Protein AF-A0AAD7JAV5-F1 (afdb_monomer_lite)

Radius of gyration: 20.31 Å; chains: 1; bounding box: 64×33×49 Å

Secondary structure (DSSP, 8-state):
-------PPPPHHHHHHHHTS-PPPPTTTHHHHHHHHHHHHHHHHHHHTT--SGGG--HHHHHHHHHHHHHHHHT-GGGTS-HHHHHHHHHHTPPPHHHHHHH-S--TTSTTGGGGGS-HHHHHHHHH-TT-

Sequence (132 aa):
MQAQMGVKKIPDARYQALLNSNEPPIESEYPFIQSVLLRQRSYLAQHDDAVREPEGQTQEHQSLVETVARHAAILSPLRRMPSEILCEFFSSTLLPDWQLLDRGRIDLQDSPWSLSHTCSRWREIALGLPSL

pLDDT: mean 85.3, std 13.28, range [34.31, 95.81]

Structure (mmCIF, N/CA/C/O backbone):
data_AF-A0AAD7JAV5-F1
#
_entry.id   AF-A0AAD7JAV5-F1
#
loop_
_atom_site.group_PDB
_atom_site.id
_atom_site.type_symbol
_atom_site.label_atom_id
_atom_site.label_alt_id
_atom_site.label_comp_id
_atom_site.label_asym_id
_atom_site.label_entity_id
_atom_site.label_seq_id
_atom_site.pdbx_PDB_ins_code
_atom_site.Cartn_x
_atom_site.Cartn_y
_atom_site.Cartn_z
_atom_site.occupancy
_atom_site.B_iso_or_equiv
_atom_site.auth_seq_id
_atom_site.auth_comp_id
_atom_site.auth_asym_id
_atom_site.auth_atom_id
_atom_site.pdbx_PDB_model_num
ATOM 1 N N . MET A 1 1 ? -35.884 10.843 8.345 1.00 34.62 1 MET A N 1
ATOM 2 C CA . MET A 1 1 ? -35.727 9.400 8.619 1.00 34.62 1 MET A CA 1
ATOM 3 C C . MET A 1 1 ? -34.630 8.878 7.693 1.00 34.62 1 MET A C 1
ATOM 5 O O . MET A 1 1 ? -34.919 8.541 6.557 1.00 34.62 1 MET A O 1
ATOM 9 N N . GLN A 1 2 ? -33.358 8.959 8.097 1.00 34.31 2 GLN A N 1
ATOM 10 C CA . GLN A 1 2 ? -32.226 8.498 7.278 1.00 34.31 2 GLN A CA 1
ATOM 11 C C . GLN A 1 2 ? -31.680 7.206 7.879 1.00 34.31 2 GLN A C 1
ATOM 13 O O . GLN A 1 2 ? -31.337 7.155 9.058 1.00 34.31 2 GLN A O 1
ATOM 18 N N . ALA A 1 3 ? -31.684 6.155 7.063 1.00 37.03 3 ALA A N 1
ATOM 19 C CA . ALA A 1 3 ? -31.241 4.823 7.424 1.00 37.03 3 ALA A CA 1
ATOM 20 C C . ALA A 1 3 ? -29.739 4.830 7.739 1.00 37.03 3 ALA A C 1
ATOM 22 O O . ALA A 1 3 ? -28.911 5.035 6.853 1.00 37.03 3 ALA A O 1
ATOM 23 N N . GLN A 1 4 ? -29.383 4.564 8.996 1.00 39.41 4 GLN A N 1
ATOM 24 C CA . GLN A 1 4 ? -28.049 4.083 9.337 1.00 39.41 4 GLN A CA 1
ATOM 25 C C . GLN A 1 4 ? -27.927 2.665 8.772 1.00 39.41 4 GLN A C 1
ATOM 27 O O . GLN A 1 4 ? -28.300 1.688 9.419 1.00 39.41 4 GLN A O 1
ATOM 32 N N . MET A 1 5 ? -27.455 2.544 7.529 1.00 45.78 5 MET A N 1
ATOM 33 C CA . MET A 1 5 ? -26.986 1.260 7.025 1.00 45.78 5 MET A CA 1
ATOM 34 C C . MET A 1 5 ? -25.783 0.857 7.876 1.00 45.78 5 MET A C 1
ATOM 36 O O . MET A 1 5 ? -24.714 1.455 7.774 1.00 45.78 5 MET A O 1
ATOM 40 N N . GLY A 1 6 ? -25.985 -0.112 8.770 1.00 62.31 6 GLY A N 1
ATOM 41 C CA . GLY A 1 6 ? -24.921 -0.658 9.601 1.00 62.31 6 GLY A CA 1
ATOM 42 C C . GLY A 1 6 ? -23.786 -1.146 8.711 1.00 62.31 6 GLY A C 1
ATOM 43 O O . GLY A 1 6 ? -23.967 -2.064 7.910 1.00 62.31 6 GLY A O 1
ATOM 44 N N . VAL A 1 7 ? -22.625 -0.506 8.826 1.00 76.31 7 VAL A N 1
ATOM 45 C CA . VAL A 1 7 ? -21.428 -0.893 8.085 1.00 76.31 7 VAL A CA 1
ATOM 46 C C . VAL A 1 7 ? -21.065 -2.320 8.493 1.00 76.31 7 VAL A C 1
ATOM 48 O O . VAL A 1 7 ? -20.733 -2.579 9.653 1.00 76.31 7 VAL A O 1
ATOM 51 N N . LYS A 1 8 ? -21.191 -3.268 7.558 1.00 82.62 8 LYS A N 1
ATOM 52 C CA . LYS A 1 8 ? -20.903 -4.680 7.829 1.00 82.62 8 LYS A CA 1
ATOM 53 C C . LYS A 1 8 ? -19.423 -4.835 8.158 1.00 82.62 8 LYS A C 1
ATOM 55 O O . LYS A 1 8 ? -18.566 -4.361 7.418 1.00 82.62 8 LYS A O 1
ATOM 60 N N . LYS A 1 9 ? -19.133 -5.507 9.271 1.00 89.69 9 LYS A N 1
ATOM 61 C CA . LYS A 1 9 ? -17.757 -5.815 9.663 1.00 89.69 9 LYS A CA 1
ATOM 62 C C . LYS A 1 9 ? -17.139 -6.812 8.688 1.00 89.69 9 LYS A C 1
ATOM 64 O O . LYS A 1 9 ? -17.808 -7.747 8.250 1.00 89.69 9 LYS A O 1
ATOM 69 N N . ILE A 1 10 ? -15.856 -6.622 8.408 1.00 92.88 10 ILE A N 1
ATOM 70 C CA . ILE A 1 10 ? -15.035 -7.583 7.669 1.00 92.88 10 ILE A CA 1
ATOM 71 C C . ILE A 1 10 ? -14.530 -8.650 8.657 1.00 92.88 10 ILE A C 1
ATOM 73 O O . ILE A 1 10 ? -14.206 -8.296 9.795 1.00 92.88 10 ILE A O 1
ATOM 77 N N . PRO A 1 11 ? -14.459 -9.939 8.270 1.00 94.94 11 PRO A N 1
ATOM 78 C CA . PRO A 1 11 ? -13.814 -10.967 9.084 1.00 94.94 11 PRO A CA 1
ATOM 79 C C . PRO A 1 11 ? -12.355 -10.613 9.402 1.00 94.94 11 PRO A C 1
ATOM 81 O O . PRO A 1 11 ? -11.629 -10.148 8.525 1.00 94.94 11 PRO A O 1
ATOM 84 N N . ASP A 1 12 ? -11.900 -10.891 10.624 1.00 93.62 12 ASP A N 1
ATOM 85 C CA . ASP A 1 12 ? -10.551 -10.507 11.069 1.00 93.62 12 ASP A CA 1
ATOM 86 C C . ASP A 1 12 ? -9.446 -11.096 10.176 1.00 93.62 12 ASP A C 1
ATOM 88 O O . ASP A 1 12 ? -8.577 -10.369 9.705 1.00 93.62 12 ASP A O 1
ATOM 92 N N . ALA A 1 13 ? -9.555 -12.375 9.801 1.00 95.56 13 ALA A N 1
ATOM 93 C CA . ALA A 1 13 ? -8.614 -13.017 8.880 1.00 95.56 13 ALA A CA 1
ATOM 94 C C . ALA A 1 13 ? -8.485 -12.274 7.535 1.00 95.56 13 ALA A C 1
ATOM 96 O O . ALA A 1 13 ? -7.385 -12.122 7.004 1.00 95.56 13 ALA A O 1
ATOM 97 N N . ARG A 1 14 ? -9.601 -11.762 6.999 1.00 95.81 14 ARG A N 1
ATOM 98 C CA . ARG A 1 14 ? -9.608 -10.982 5.756 1.00 95.81 14 ARG A CA 1
ATOM 99 C C . ARG A 1 14 ? -8.973 -9.607 5.958 1.00 95.81 14 ARG A C 1
ATOM 101 O O . ARG A 1 14 ? -8.202 -9.159 5.115 1.00 95.81 14 ARG A O 1
ATOM 108 N N . TYR A 1 15 ? -9.242 -8.967 7.091 1.00 94.56 15 TYR A N 1
ATOM 109 C CA . TYR A 1 15 ? -8.624 -7.693 7.442 1.00 94.56 15 TYR A CA 1
ATOM 110 C C . TYR A 1 15 ? -7.097 -7.810 7.584 1.00 94.56 15 TYR A C 1
ATOM 112 O O . TYR A 1 15 ? -6.356 -6.990 7.042 1.00 94.56 15 TYR A O 1
ATOM 120 N N . GLN A 1 16 ? -6.616 -8.876 8.231 1.00 95.25 16 GLN A N 1
ATOM 121 C CA . GLN A 1 16 ? -5.186 -9.175 8.339 1.00 95.25 16 GLN A CA 1
ATOM 122 C C . GLN A 1 16 ? -4.553 -9.473 6.974 1.00 95.25 16 GLN A C 1
ATOM 124 O O . GLN A 1 16 ? -3.447 -9.011 6.697 1.00 95.25 16 GLN A O 1
ATOM 129 N N . ALA A 1 17 ? -5.250 -10.187 6.084 1.00 95.81 17 ALA A N 1
ATOM 130 C CA . ALA A 1 17 ? -4.767 -10.421 4.722 1.00 95.81 17 ALA A CA 1
ATOM 131 C C . ALA A 1 17 ? -4.580 -9.107 3.941 1.00 95.81 17 ALA A C 1
ATOM 133 O O . ALA A 1 17 ? -3.570 -8.938 3.258 1.00 95.81 17 ALA A O 1
ATOM 134 N N . LEU A 1 18 ? -5.497 -8.143 4.088 1.00 95.81 18 LEU A N 1
ATOM 135 C CA . LEU A 1 18 ? -5.367 -6.812 3.483 1.00 95.81 18 LEU A CA 1
ATOM 136 C C . LEU A 1 18 ? -4.185 -6.017 4.060 1.00 95.81 18 LEU A C 1
ATOM 138 O O . LEU A 1 18 ? -3.509 -5.302 3.322 1.00 95.81 18 LEU A O 1
ATOM 142 N N . LEU A 1 19 ? -3.902 -6.137 5.357 1.00 94.44 19 LEU A N 1
ATOM 143 C CA . LEU A 1 19 ? -2.746 -5.480 5.978 1.00 94.44 19 LEU A CA 1
ATOM 144 C C . LEU A 1 19 ? -1.410 -6.046 5.481 1.00 94.44 19 LEU A C 1
ATOM 146 O O . LEU A 1 19 ? -0.456 -5.292 5.310 1.00 94.44 19 LEU A O 1
ATOM 150 N N . ASN A 1 20 ? -1.359 -7.352 5.224 1.00 94.38 20 ASN A N 1
ATOM 151 C CA . ASN A 1 20 ? -0.121 -8.074 4.927 1.00 94.38 20 ASN A CA 1
ATOM 152 C C . ASN A 1 20 ? 0.092 -8.360 3.429 1.00 94.38 20 ASN A C 1
ATOM 154 O O . ASN A 1 20 ? 1.020 -9.079 3.067 1.00 94.38 20 ASN A O 1
ATOM 158 N N . SER A 1 21 ? -0.752 -7.818 2.548 1.00 93.19 21 SER A N 1
ATOM 159 C CA . SER A 1 21 ? -0.655 -8.012 1.098 1.00 93.19 21 SER A CA 1
ATOM 160 C C . SER A 1 21 ? -0.927 -6.724 0.316 1.00 93.19 21 SER A C 1
ATOM 162 O O . SER A 1 21 ? -1.361 -5.710 0.865 1.00 93.19 21 SER A O 1
ATOM 164 N N . ASN A 1 22 ? -0.682 -6.777 -0.997 1.00 92.12 22 ASN A N 1
ATOM 165 C CA . ASN A 1 22 ? -1.031 -5.714 -1.944 1.00 92.12 22 ASN A CA 1
ATOM 166 C C . ASN A 1 22 ? -2.432 -5.890 -2.552 1.00 92.12 22 ASN A C 1
ATOM 168 O O . ASN A 1 22 ? -2.784 -5.165 -3.482 1.00 92.12 22 ASN A O 1
ATOM 172 N N . GLU A 1 23 ? -3.225 -6.841 -2.050 1.00 92.69 23 GLU A N 1
ATOM 173 C CA . GLU A 1 23 ? -4.571 -7.079 -2.554 1.00 92.69 23 GLU A CA 1
ATOM 174 C C . GLU A 1 23 ? -5.470 -5.863 -2.259 1.00 92.69 23 GLU A C 1
ATOM 176 O O . GLU A 1 23 ? -5.443 -5.325 -1.138 1.00 92.69 23 GLU A O 1
ATOM 181 N N . PRO A 1 24 ? -6.241 -5.379 -3.249 1.00 93.75 24 PRO A N 1
ATOM 182 C CA . PRO A 1 24 ? -7.222 -4.338 -3.006 1.00 93.75 24 PRO A CA 1
ATOM 183 C C . PRO A 1 24 ? -8.427 -4.895 -2.230 1.00 93.75 24 PRO A C 1
ATOM 185 O O . PRO A 1 24 ? -8.826 -6.044 -2.440 1.00 93.75 24 PRO A O 1
ATOM 188 N N . PRO A 1 25 ? -9.065 -4.081 -1.374 1.00 95.19 25 PRO A N 1
ATOM 189 C CA . PRO A 1 25 ? -10.381 -4.408 -0.841 1.00 95.19 25 PRO A CA 1
ATOM 190 C C . PRO A 1 25 ? -11.406 -4.583 -1.963 1.00 95.19 25 PRO A C 1
ATOM 192 O O . PRO A 1 25 ? -11.314 -3.934 -3.007 1.00 95.19 25 PRO A O 1
ATOM 195 N N . ILE A 1 26 ? -12.429 -5.402 -1.730 1.00 94.06 26 ILE A N 1
ATOM 196 C CA . ILE A 1 26 ? -13.608 -5.426 -2.608 1.00 94.06 26 ILE A CA 1
ATOM 197 C C . ILE A 1 26 ? -14.534 -4.250 -2.282 1.00 94.06 26 ILE A C 1
ATOM 199 O O . ILE A 1 26 ? -14.518 -3.727 -1.170 1.00 94.06 26 ILE A O 1
ATOM 203 N N . GLU A 1 27 ? -15.396 -3.853 -3.220 1.00 93.06 27 GLU A N 1
ATOM 204 C CA . GLU A 1 27 ? -16.268 -2.670 -3.083 1.00 93.06 27 GLU A CA 1
ATOM 205 C C . GLU A 1 27 ? -17.072 -2.639 -1.767 1.00 93.06 27 GLU A C 1
ATOM 207 O O . GLU A 1 27 ? -17.169 -1.604 -1.110 1.00 93.06 27 GLU A O 1
ATOM 212 N N . SER A 1 28 ? -17.577 -3.786 -1.303 1.00 93.75 28 SER A N 1
ATOM 213 C CA . SER A 1 28 ? -18.331 -3.869 -0.044 1.00 93.75 28 SER A CA 1
ATOM 214 C C . SER A 1 28 ? -17.485 -3.708 1.228 1.00 93.75 28 SER A C 1
ATOM 216 O O . SER A 1 28 ? -18.045 -3.469 2.296 1.00 93.75 28 SER A O 1
ATOM 218 N N . GLU A 1 29 ? -16.161 -3.863 1.146 1.00 95.25 29 GLU A N 1
ATOM 219 C CA . GLU A 1 29 ? -15.224 -3.736 2.273 1.00 95.25 29 GLU A CA 1
ATOM 220 C C . GLU A 1 29 ? -14.825 -2.276 2.540 1.00 95.25 29 GLU A C 1
ATOM 222 O O . GLU A 1 29 ? -14.545 -1.906 3.685 1.00 95.25 29 GLU A O 1
ATOM 227 N N . TYR A 1 30 ? -14.848 -1.424 1.508 1.00 94.44 30 TYR A N 1
ATOM 228 C CA . TYR A 1 30 ? -14.428 -0.020 1.597 1.00 94.44 30 TYR A CA 1
ATOM 229 C C . TYR A 1 30 ? -15.102 0.763 2.725 1.00 94.44 30 TYR A C 1
ATOM 231 O O . TYR A 1 30 ? -14.372 1.375 3.511 1.00 94.44 30 TYR A O 1
ATOM 239 N N . PRO A 1 31 ? -16.443 0.736 2.881 1.00 95.38 31 PRO A N 1
ATOM 240 C CA . PRO A 1 31 ? -17.104 1.530 3.914 1.00 95.38 31 PRO A CA 1
ATOM 241 C C . PRO A 1 31 ? -16.630 1.162 5.324 1.00 95.38 31 PRO A C 1
ATOM 243 O O . PRO A 1 31 ? -16.455 2.035 6.176 1.00 95.38 31 PRO A O 1
ATOM 246 N N . PHE A 1 32 ? -16.362 -0.126 5.570 1.00 94.81 32 PHE A N 1
ATOM 247 C CA . PHE A 1 32 ? -15.838 -0.588 6.853 1.00 94.81 32 PHE A CA 1
ATOM 248 C C . PHE A 1 32 ? -14.434 -0.062 7.103 1.00 94.81 32 PHE A C 1
ATOM 250 O O . PHE A 1 32 ? -14.204 0.588 8.124 1.00 94.81 32 PHE A O 1
ATOM 257 N N . ILE A 1 33 ? -13.517 -0.275 6.162 1.00 95.25 33 ILE A N 1
ATOM 258 C CA . ILE A 1 33 ? -12.118 0.141 6.306 1.00 95.25 33 ILE A CA 1
ATOM 259 C C . ILE A 1 33 ? -12.028 1.668 6.455 1.00 95.25 33 ILE A C 1
ATOM 261 O O . ILE A 1 33 ? -11.303 2.156 7.320 1.00 95.25 33 ILE A O 1
ATOM 265 N N . GLN A 1 34 ? -12.824 2.424 5.690 1.00 95.75 34 GLN A N 1
ATOM 266 C CA . GLN A 1 34 ? -12.923 3.881 5.817 1.00 95.75 34 GLN A CA 1
ATOM 267 C C . GLN A 1 34 ? -13.402 4.301 7.207 1.00 95.75 34 GLN A C 1
ATOM 269 O O . GLN A 1 34 ? -12.807 5.189 7.812 1.00 95.75 34 GLN A O 1
ATOM 274 N N . SER A 1 35 ? -14.439 3.652 7.742 1.00 95.12 35 SER A N 1
ATOM 275 C CA . SER A 1 35 ? -14.952 3.968 9.080 1.00 95.12 35 SER A CA 1
ATOM 276 C C . SER A 1 35 ? -13.920 3.706 10.186 1.00 95.12 35 SER A C 1
ATOM 278 O O . SER A 1 35 ? -13.806 4.501 11.123 1.00 95.12 35 SER A O 1
ATOM 280 N N . VAL A 1 36 ? -13.131 2.631 10.060 1.00 93.69 36 VAL A N 1
ATOM 281 C CA . VAL A 1 36 ? -12.030 2.311 10.980 1.00 93.69 36 VAL A CA 1
ATOM 282 C C . VAL A 1 36 ? -10.942 3.376 10.887 1.00 93.69 36 VAL A C 1
ATOM 284 O O . VAL A 1 36 ? -10.547 3.931 11.911 1.00 93.69 36 VAL A O 1
ATOM 287 N N . LEU A 1 37 ? -10.515 3.720 9.670 1.00 95.38 37 LEU A N 1
ATOM 288 C CA . LEU A 1 37 ? -9.467 4.710 9.446 1.00 95.38 37 LEU A CA 1
ATOM 289 C C . LEU A 1 37 ? -9.866 6.104 9.946 1.00 95.38 37 LEU A C 1
ATOM 291 O O . LEU A 1 37 ? -9.052 6.793 10.555 1.00 95.38 37 LEU A O 1
ATOM 295 N N . LEU A 1 38 ? -11.115 6.521 9.720 1.00 95.50 38 LEU A N 1
ATOM 296 C CA . LEU A 1 38 ? -11.639 7.788 10.233 1.00 95.50 38 LEU A CA 1
ATOM 297 C C . LEU A 1 38 ? -11.578 7.827 11.761 1.00 95.50 38 LEU A C 1
ATOM 299 O O . LEU A 1 38 ? -11.077 8.796 12.322 1.00 95.50 38 LEU A O 1
ATOM 303 N N . ARG A 1 39 ? -12.008 6.751 12.433 1.00 93.62 39 ARG A N 1
ATOM 304 C CA . ARG A 1 39 ? -11.935 6.650 13.896 1.00 93.62 39 ARG A CA 1
ATOM 305 C C . ARG A 1 39 ? -10.496 6.733 14.404 1.00 93.62 39 ARG A C 1
ATOM 307 O O . ARG A 1 39 ? -10.237 7.466 15.352 1.00 93.62 39 ARG A O 1
ATOM 314 N N . GLN A 1 40 ? -9.574 6.006 13.773 1.00 92.94 40 GLN A N 1
ATOM 315 C CA . GLN A 1 40 ? -8.158 6.016 14.143 1.00 92.94 40 GLN A CA 1
ATOM 316 C C . GLN A 1 40 ? -7.526 7.397 13.936 1.00 92.94 40 GLN A C 1
ATOM 318 O O . GLN A 1 40 ? -6.797 7.864 14.803 1.00 92.94 40 GLN A O 1
ATOM 323 N N . ARG A 1 41 ? -7.850 8.085 12.835 1.00 94.19 41 ARG A N 1
ATOM 324 C CA . ARG A 1 41 ? -7.389 9.456 12.577 1.00 94.19 41 ARG A CA 1
ATOM 325 C C . ARG A 1 41 ? -7.941 10.461 13.580 1.00 94.19 41 ARG A C 1
ATOM 327 O O . ARG A 1 41 ? -7.190 11.313 14.033 1.00 94.19 41 ARG A O 1
ATOM 334 N N . SER A 1 42 ? -9.220 10.366 13.943 1.00 92.19 42 SER A N 1
ATOM 335 C CA . SER A 1 42 ? -9.799 11.226 14.981 1.00 92.19 42 SER A CA 1
ATOM 336 C C . SER A 1 42 ? -9.141 10.998 16.339 1.00 92.19 42 SER A C 1
ATOM 338 O O . SER A 1 42 ? -8.880 11.963 17.046 1.00 92.19 42 SER A O 1
ATOM 340 N N . TYR A 1 43 ? -8.844 9.743 16.685 1.00 90.00 43 TYR A N 1
ATOM 341 C CA . TYR A 1 43 ? -8.115 9.410 17.907 1.00 90.00 43 TYR A CA 1
ATOM 342 C C . TYR A 1 43 ? -6.688 9.975 17.880 1.00 90.00 43 TYR A C 1
ATOM 344 O O . TYR A 1 43 ? -6.287 10.646 18.822 1.00 90.00 43 TYR A O 1
ATOM 352 N N . LEU A 1 44 ? -5.954 9.792 16.775 1.00 90.00 44 LEU A N 1
ATOM 353 C CA . LEU A 1 44 ? -4.620 10.376 16.604 1.00 90.00 44 LEU A CA 1
ATOM 354 C C . LEU A 1 44 ? -4.649 11.905 16.736 1.00 90.00 44 LEU A C 1
ATOM 356 O O . LEU A 1 44 ? -3.880 12.445 17.514 1.00 90.00 44 LEU A O 1
ATOM 360 N N . ALA A 1 45 ? -5.586 12.590 16.076 1.00 88.12 45 ALA A N 1
ATOM 361 C CA . ALA A 1 45 ? -5.699 14.048 16.152 1.00 88.12 45 ALA A CA 1
ATOM 362 C C . ALA A 1 45 ? -5.954 14.561 17.584 1.00 88.12 45 ALA A C 1
ATOM 364 O O . ALA A 1 45 ? -5.384 15.567 17.987 1.00 88.12 45 ALA A O 1
ATOM 365 N N . GLN A 1 46 ? -6.770 13.852 18.372 1.00 84.88 46 GLN A N 1
ATOM 366 C CA . GLN A 1 46 ? -7.015 14.199 19.780 1.00 84.88 46 GLN A CA 1
ATOM 367 C C . GLN A 1 46 ? -5.771 14.019 20.661 1.00 84.88 46 GLN A C 1
ATOM 369 O O . GLN A 1 46 ? -5.622 14.721 21.659 1.00 84.88 46 GLN A O 1
ATOM 374 N N . HIS A 1 47 ? -4.893 13.079 20.306 1.00 76.12 47 HIS A N 1
ATOM 375 C CA . HIS A 1 47 ? -3.638 12.831 21.010 1.00 76.12 47 HIS A CA 1
ATOM 376 C C . HIS A 1 47 ? -2.477 13.706 20.497 1.00 76.12 47 HIS A C 1
ATOM 378 O O . HIS A 1 47 ? -1.578 14.005 21.278 1.00 76.12 47 HIS A O 1
ATOM 384 N N . ASP A 1 48 ? -2.517 14.177 19.247 1.00 73.44 48 ASP A N 1
ATOM 385 C CA . ASP A 1 48 ? -1.544 15.122 18.672 1.00 73.44 48 ASP A CA 1
ATOM 386 C C . ASP A 1 48 ? -1.611 16.497 19.348 1.00 73.44 48 ASP A C 1
ATOM 388 O O . ASP A 1 48 ? -0.574 17.101 19.617 1.00 73.44 48 ASP A O 1
ATOM 392 N N . ASP A 1 49 ? -2.811 16.972 19.699 1.00 62.38 49 ASP A N 1
ATOM 393 C CA . ASP A 1 49 ? -2.987 18.251 20.403 1.00 62.38 49 ASP A CA 1
ATOM 394 C C . ASP A 1 49 ? -2.300 18.269 21.788 1.00 62.38 49 ASP A C 1
ATOM 396 O O . ASP A 1 49 ? -1.963 19.338 22.302 1.00 62.38 49 ASP A O 1
ATOM 400 N N . ALA A 1 50 ? -2.042 17.093 22.376 1.00 56.62 50 ALA A N 1
ATOM 401 C CA . ALA A 1 50 ? -1.308 16.934 23.633 1.00 56.62 50 ALA A CA 1
ATOM 402 C C . ALA A 1 50 ? 0.221 16.804 23.447 1.00 56.62 50 ALA A C 1
ATOM 404 O O . ALA A 1 50 ? 0.967 16.995 24.407 1.00 56.62 50 ALA A O 1
ATOM 405 N N . VAL A 1 51 ? 0.698 16.519 22.228 1.00 59.66 51 VAL A N 1
ATOM 406 C CA . VAL A 1 51 ? 2.114 16.300 21.876 1.00 59.66 51 VAL A CA 1
ATOM 407 C C . VAL A 1 51 ? 2.594 17.457 20.995 1.00 59.66 51 VAL A C 1
ATOM 409 O O . VAL A 1 51 ? 2.957 17.302 19.833 1.00 59.66 51 VAL A O 1
ATOM 412 N N . ARG A 1 52 ? 2.554 18.677 21.537 1.00 59.34 52 ARG A N 1
ATOM 413 C CA . ARG A 1 52 ? 3.014 19.879 20.815 1.00 59.34 52 ARG A CA 1
ATOM 414 C C . ARG A 1 52 ? 4.534 20.071 20.858 1.00 59.34 52 ARG A C 1
ATOM 416 O O . ARG A 1 52 ? 5.073 20.874 20.102 1.00 59.34 52 ARG A O 1
ATOM 423 N N . GLU A 1 53 ? 5.208 19.330 21.730 1.00 59.50 53 GLU A N 1
ATOM 424 C CA . GLU A 1 53 ? 6.653 19.374 21.944 1.00 59.50 53 GLU A CA 1
ATOM 425 C C . GLU A 1 53 ? 7.330 18.245 21.137 1.00 59.50 53 GLU A C 1
ATOM 427 O O . GLU A 1 53 ? 6.950 17.080 21.293 1.00 59.50 53 GLU A O 1
ATOM 432 N N . PRO A 1 54 ? 8.344 18.533 20.298 1.00 58.94 54 PRO A N 1
ATOM 433 C CA . PRO A 1 54 ? 9.037 17.523 19.486 1.00 58.94 54 PRO A CA 1
ATOM 434 C C . PRO A 1 54 ? 9.776 16.466 20.326 1.00 58.94 54 PRO A C 1
ATOM 436 O O . PRO A 1 54 ? 10.035 15.367 19.843 1.00 58.94 54 PRO A O 1
ATOM 439 N N . GLU A 1 55 ? 10.061 16.767 21.593 1.00 58.72 55 GLU A N 1
ATOM 440 C CA . GLU A 1 55 ? 10.677 15.854 22.566 1.00 58.72 55 GLU A CA 1
ATOM 441 C C . GLU A 1 55 ? 9.643 14.960 23.286 1.00 58.72 55 GLU A C 1
ATOM 443 O O . GLU A 1 55 ? 10.010 14.015 23.980 1.00 58.72 55 GLU A O 1
ATOM 448 N N . GLY A 1 56 ? 8.343 15.233 23.104 1.00 57.44 56 GLY A N 1
ATOM 449 C CA . GLY A 1 56 ? 7.226 14.527 23.738 1.00 57.44 56 GLY A CA 1
ATOM 450 C C . GLY A 1 56 ? 6.598 13.413 22.896 1.00 57.44 56 GLY A C 1
ATOM 451 O O . GLY A 1 56 ? 5.609 12.821 23.329 1.00 57.44 56 GLY A O 1
ATOM 452 N N . GLN A 1 57 ? 7.129 13.117 21.701 1.00 68.94 57 GLN A N 1
ATOM 453 C CA . GLN A 1 57 ? 6.656 11.991 20.889 1.00 68.94 57 GLN A CA 1
ATOM 454 C C . GLN A 1 57 ? 7.034 10.674 21.562 1.00 68.94 57 GLN A C 1
ATOM 456 O O . GLN A 1 57 ? 8.132 10.143 21.400 1.00 68.94 57 GLN A O 1
ATOM 461 N N . THR A 1 58 ? 6.100 10.151 22.349 1.00 79.38 58 THR A N 1
ATOM 462 C CA . THR A 1 58 ? 6.243 8.849 22.985 1.00 79.38 58 THR A CA 1
ATOM 463 C C . THR A 1 58 ? 6.269 7.742 21.933 1.00 79.38 58 THR A C 1
ATOM 465 O O . THR A 1 58 ? 5.716 7.864 20.837 1.00 79.38 58 THR A O 1
ATOM 468 N N . GLN A 1 59 ? 6.869 6.606 22.285 1.00 84.12 59 GLN A N 1
ATOM 469 C CA . GLN A 1 59 ? 6.820 5.395 21.463 1.00 84.12 59 GLN A CA 1
ATOM 470 C C . GLN A 1 59 ? 5.373 4.992 21.115 1.00 84.12 59 GLN A C 1
ATOM 472 O O . GLN A 1 59 ? 5.105 4.487 20.026 1.00 84.12 59 GLN A O 1
ATOM 477 N N . GLU A 1 60 ? 4.424 5.264 22.016 1.00 83.50 60 GLU A N 1
ATOM 478 C CA . GLU A 1 60 ? 2.996 5.027 21.794 1.00 83.50 60 GLU A CA 1
ATOM 479 C C . GLU A 1 60 ? 2.440 5.892 20.656 1.00 83.50 60 GLU A C 1
ATOM 481 O O . GLU A 1 60 ? 1.728 5.378 19.792 1.00 83.50 60 GLU A O 1
ATOM 486 N N . HIS A 1 61 ? 2.809 7.174 20.598 1.00 85.44 61 HIS A N 1
ATOM 487 C CA . HIS A 1 61 ? 2.399 8.080 19.524 1.00 85.44 61 HIS A CA 1
ATOM 488 C C . HIS A 1 61 ? 2.906 7.603 18.160 1.00 85.44 61 HIS A C 1
ATOM 490 O O . HIS A 1 61 ? 2.119 7.440 17.226 1.00 85.44 61 HIS A O 1
ATOM 496 N N . GLN A 1 62 ? 4.193 7.260 18.073 1.00 87.50 62 GLN A N 1
ATOM 497 C CA . GLN A 1 62 ? 4.789 6.721 16.848 1.00 87.50 62 GLN A CA 1
ATOM 498 C C . GLN A 1 6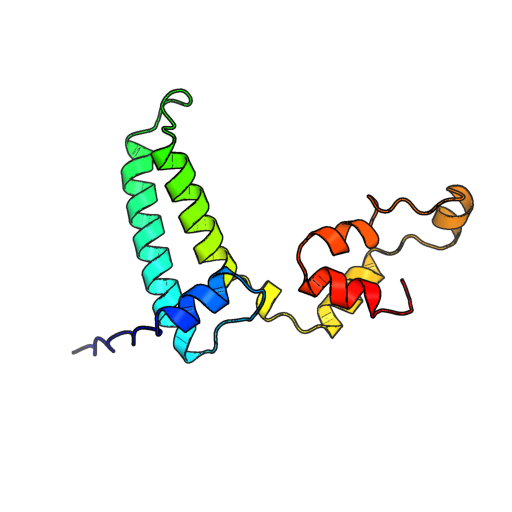2 ? 4.101 5.423 16.406 1.00 87.50 62 GLN A C 1
ATOM 500 O O . GLN A 1 62 ? 3.761 5.269 15.232 1.00 87.50 62 GLN A O 1
ATOM 505 N N . SER A 1 63 ? 3.809 4.524 17.353 1.00 89.25 63 SER A N 1
ATOM 506 C CA . SER A 1 63 ? 3.103 3.269 17.068 1.00 89.25 63 SER A CA 1
ATOM 507 C C . SER A 1 63 ? 1.688 3.502 16.518 1.00 89.25 63 SER A C 1
ATOM 509 O O . SER A 1 63 ? 1.220 2.772 15.637 1.00 89.25 63 SER A O 1
ATOM 511 N N . LEU A 1 64 ? 1.004 4.548 16.993 1.00 89.56 64 LEU A N 1
ATOM 512 C CA . LEU A 1 64 ? -0.325 4.926 16.527 1.00 89.56 64 LEU A CA 1
ATOM 513 C C . LEU A 1 64 ? -0.270 5.525 15.118 1.00 89.56 64 LEU A C 1
ATOM 515 O O . LEU A 1 64 ? -1.074 5.137 14.267 1.00 89.56 64 LEU A O 1
ATOM 519 N N . VAL A 1 65 ? 0.686 6.421 14.853 1.00 92.12 65 VAL A N 1
ATOM 520 C CA . VAL A 1 65 ? 0.922 6.997 13.518 1.00 92.12 65 VAL A CA 1
ATOM 521 C C . VAL A 1 65 ? 1.199 5.890 12.504 1.00 92.12 65 VAL A C 1
ATOM 523 O O . VAL A 1 65 ? 0.562 5.846 11.448 1.00 92.12 65 VAL A O 1
ATOM 526 N N . GLU A 1 66 ? 2.088 4.953 12.836 1.00 93.25 66 GLU A N 1
ATOM 527 C CA . GLU A 1 66 ? 2.403 3.814 11.975 1.00 93.25 66 GLU A CA 1
ATOM 528 C C . GLU A 1 66 ? 1.168 2.935 11.743 1.00 93.25 66 GLU A C 1
ATOM 530 O O . GLU A 1 66 ? 0.853 2.570 10.608 1.00 93.25 66 GLU A O 1
ATOM 535 N N . THR A 1 67 ? 0.399 2.657 12.798 1.00 93.00 67 THR A N 1
ATOM 536 C CA . THR A 1 67 ? -0.847 1.891 12.694 1.00 93.00 67 THR A CA 1
ATOM 537 C C . THR A 1 67 ? -1.824 2.555 11.723 1.00 93.00 67 THR A C 1
ATOM 539 O O . THR A 1 67 ? -2.320 1.886 10.811 1.00 93.00 67 THR A O 1
ATOM 542 N N . VAL A 1 68 ? -2.063 3.863 11.861 1.00 95.00 68 VAL A N 1
ATOM 543 C CA . VAL A 1 68 ? -2.933 4.646 10.968 1.00 95.00 68 VAL A CA 1
ATOM 544 C C . VAL A 1 68 ? -2.418 4.595 9.530 1.00 95.00 68 VAL A C 1
ATOM 546 O O . VAL A 1 68 ? -3.207 4.377 8.609 1.00 95.00 68 VAL A O 1
ATOM 549 N N . ALA A 1 69 ? -1.108 4.746 9.323 1.00 95.06 69 ALA A N 1
ATOM 550 C CA . ALA A 1 69 ? -0.494 4.697 8.000 1.00 95.06 69 ALA A CA 1
ATOM 551 C C . ALA A 1 69 ? -0.700 3.333 7.321 1.00 95.06 69 ALA A C 1
ATOM 553 O O . ALA A 1 69 ? -1.130 3.280 6.165 1.00 95.06 69 ALA A O 1
ATOM 554 N N . ARG A 1 70 ? -0.499 2.222 8.044 1.00 94.00 70 ARG A N 1
ATOM 555 C CA . ARG A 1 70 ? -0.759 0.871 7.511 1.00 94.00 70 ARG A CA 1
ATOM 556 C C . ARG A 1 70 ? -2.223 0.673 7.121 1.00 94.00 70 ARG A C 1
ATOM 558 O O . ARG A 1 70 ? -2.508 0.086 6.081 1.00 94.00 70 ARG A O 1
ATOM 565 N N . HIS A 1 71 ? -3.156 1.179 7.926 1.00 94.38 71 HIS A N 1
ATOM 566 C CA . HIS A 1 71 ? -4.589 1.066 7.641 1.00 94.38 71 HIS A CA 1
ATOM 567 C C . HIS A 1 71 ? -4.996 1.948 6.452 1.00 94.38 71 HIS A C 1
ATOM 569 O O . HIS A 1 71 ? -5.789 1.527 5.611 1.00 94.38 71 HIS A O 1
ATOM 575 N N . ALA A 1 72 ? -4.406 3.140 6.325 1.00 95.44 72 ALA A N 1
ATOM 576 C CA . ALA A 1 72 ? -4.592 4.006 5.166 1.00 95.44 72 ALA A CA 1
ATOM 577 C C . ALA A 1 72 ? -4.080 3.355 3.874 1.00 95.44 72 ALA A C 1
ATOM 579 O O . ALA A 1 72 ? -4.727 3.471 2.833 1.00 95.44 72 ALA A O 1
ATOM 580 N N . ALA A 1 73 ? -2.967 2.619 3.944 1.00 94.25 73 ALA A N 1
ATOM 581 C CA . ALA A 1 73 ? -2.390 1.931 2.795 1.00 94.25 73 ALA A CA 1
ATOM 582 C C . ALA A 1 73 ? -3.324 0.868 2.189 1.00 94.25 73 ALA A C 1
ATOM 584 O O . ALA A 1 73 ? -3.244 0.627 0.984 1.00 94.25 73 ALA A O 1
ATOM 585 N N . ILE A 1 74 ? -4.242 0.281 2.972 1.00 95.62 74 ILE A N 1
ATOM 586 C CA . ILE A 1 74 ? -5.284 -0.636 2.466 1.00 95.62 74 ILE A CA 1
ATOM 587 C C . ILE A 1 74 ? -6.173 0.057 1.424 1.00 95.62 74 ILE A C 1
ATOM 589 O O . ILE A 1 74 ? -6.568 -0.548 0.429 1.00 95.62 74 ILE A O 1
ATOM 593 N N . LEU A 1 75 ? -6.469 1.339 1.635 1.00 95.06 75 LEU A N 1
ATOM 594 C CA . LEU A 1 75 ? -7.308 2.148 0.752 1.00 95.06 75 LEU A CA 1
ATOM 595 C C . LEU A 1 75 ? -6.509 2.865 -0.342 1.00 95.06 75 LEU A C 1
ATOM 597 O O . LEU A 1 75 ? -7.072 3.681 -1.071 1.00 95.06 75 LEU A O 1
ATOM 601 N N . SER A 1 76 ? -5.208 2.583 -0.464 1.00 92.88 76 SER A N 1
ATOM 602 C CA . SER A 1 76 ? -4.368 3.213 -1.476 1.00 92.88 76 SER A CA 1
ATOM 603 C C . SER A 1 76 ? -4.885 2.894 -2.885 1.00 92.88 76 SER A C 1
ATOM 605 O O . SER A 1 76 ? -5.072 1.716 -3.216 1.00 92.88 76 SER A O 1
ATOM 607 N N . PRO A 1 77 ? -5.056 3.903 -3.760 1.00 89.88 77 PRO A N 1
ATOM 608 C CA . PRO A 1 77 ? -5.472 3.675 -5.142 1.00 89.88 77 PRO A CA 1
ATOM 609 C C . PRO A 1 77 ? -4.463 2.814 -5.917 1.00 89.88 77 PRO A C 1
ATOM 611 O O . PRO A 1 77 ? -4.846 2.115 -6.855 1.00 89.88 77 PRO A O 1
ATOM 614 N N . LEU A 1 78 ? -3.195 2.779 -5.485 1.00 88.62 78 LEU A N 1
ATOM 615 C CA . LEU A 1 78 ? -2.148 1.956 -6.096 1.00 88.62 78 LEU A CA 1
ATOM 616 C C . LEU A 1 78 ? -2.451 0.450 -6.040 1.00 88.62 78 LEU A C 1
ATOM 618 O O . LEU A 1 78 ? -1.979 -0.295 -6.896 1.00 88.62 78 LEU A O 1
ATOM 622 N N . ARG A 1 79 ? -3.269 -0.017 -5.086 1.00 91.75 79 ARG A N 1
ATOM 623 C CA . ARG A 1 79 ? -3.682 -1.432 -5.009 1.00 91.75 79 ARG A CA 1
ATOM 624 C C . ARG A 1 79 ? -4.696 -1.826 -6.084 1.00 91.75 79 ARG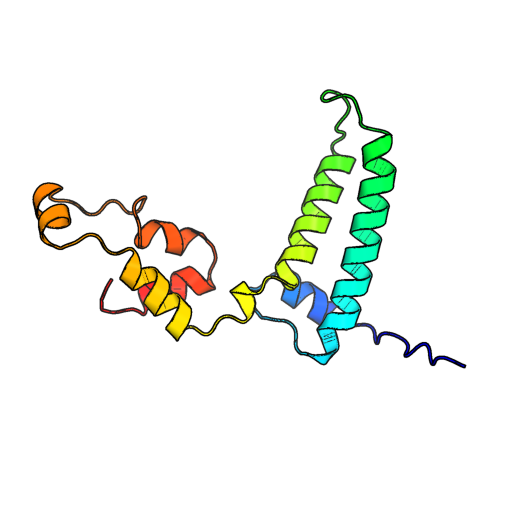 A C 1
ATOM 626 O O . ARG A 1 79 ? -4.800 -2.998 -6.421 1.00 91.75 79 ARG A O 1
ATOM 633 N N . ARG A 1 80 ? -5.430 -0.853 -6.632 1.00 90.62 80 ARG A N 1
ATOM 634 C CA . ARG A 1 80 ? -6.453 -1.046 -7.677 1.00 90.62 80 ARG A CA 1
ATOM 635 C C . ARG A 1 80 ? -5.994 -0.663 -9.073 1.00 90.62 80 ARG A C 1
ATOM 637 O O . ARG A 1 80 ? -6.697 -0.941 -10.039 1.00 90.62 80 ARG A O 1
ATOM 644 N N . MET A 1 81 ? -4.867 0.032 -9.176 1.00 90.31 81 MET A N 1
ATOM 645 C CA . MET A 1 81 ? -4.329 0.462 -10.459 1.00 90.31 81 MET A CA 1
ATOM 646 C C . MET A 1 81 ? -4.083 -0.764 -11.344 1.00 90.31 81 MET A C 1
ATOM 648 O O . MET A 1 81 ? -3.439 -1.685 -10.849 1.00 90.31 81 MET A O 1
ATOM 652 N N . PRO A 1 82 ? -4.558 -0.816 -12.598 1.00 91.44 82 PRO A N 1
ATOM 653 C CA . PRO A 1 82 ? -4.272 -1.930 -13.500 1.00 91.44 82 PRO A CA 1
ATOM 654 C C . PRO A 1 82 ? -2.768 -2.094 -13.739 1.00 91.44 82 PRO A C 1
ATOM 656 O O . PRO A 1 82 ? -2.011 -1.124 -13.650 1.00 91.44 82 PRO A O 1
ATOM 659 N N . SER A 1 83 ? -2.325 -3.320 -14.012 1.00 90.31 83 SER A N 1
ATOM 660 C CA . SER A 1 83 ? -0.899 -3.592 -14.224 1.00 90.31 83 SER A CA 1
ATOM 661 C C . SER A 1 83 ? -0.377 -2.893 -15.478 1.00 90.31 83 SER A C 1
ATOM 663 O O . SER A 1 83 ? 0.752 -2.433 -15.475 1.00 90.31 83 SER A O 1
ATOM 665 N N . GLU A 1 84 ? -1.215 -2.712 -16.495 1.00 91.44 84 GLU A N 1
ATOM 666 C CA . GLU A 1 84 ? -0.906 -2.001 -17.737 1.00 91.44 84 GLU A CA 1
ATOM 667 C C . GLU A 1 84 ? -0.540 -0.537 -17.473 1.00 91.44 84 GLU A C 1
ATOM 669 O O . GLU A 1 84 ? 0.419 -0.021 -18.035 1.00 91.44 84 GLU A O 1
ATOM 674 N N . ILE A 1 85 ? -1.265 0.119 -16.561 1.00 92.88 85 ILE A N 1
ATOM 675 C CA . ILE A 1 85 ? -0.991 1.509 -16.172 1.00 92.88 85 ILE A CA 1
ATOM 676 C C . ILE A 1 85 ? 0.322 1.604 -15.391 1.00 92.88 85 ILE A C 1
ATOM 678 O O . ILE A 1 85 ? 1.076 2.559 -15.561 1.00 92.88 85 ILE A O 1
ATOM 682 N N . LEU A 1 86 ? 0.623 0.604 -14.558 1.00 90.38 86 LEU A N 1
ATOM 683 C CA . LEU A 1 86 ? 1.920 0.519 -13.889 1.00 90.38 86 LEU A CA 1
ATOM 684 C C . LEU A 1 86 ? 3.047 0.258 -14.901 1.00 90.38 86 LEU A C 1
ATOM 686 O O . LEU A 1 86 ? 4.070 0.923 -14.820 1.00 90.38 86 LEU A O 1
ATOM 690 N N . CYS A 1 87 ? 2.865 -0.620 -15.890 1.00 91.56 87 CYS A N 1
ATOM 691 C CA . CYS A 1 87 ? 3.851 -0.835 -16.954 1.00 91.56 87 CYS A CA 1
ATOM 692 C C . CYS A 1 87 ? 4.138 0.448 -17.746 1.00 91.56 87 CYS A C 1
ATOM 694 O O . CYS A 1 87 ? 5.300 0.753 -18.016 1.00 91.56 87 CYS A O 1
ATOM 696 N N . GLU A 1 88 ? 3.098 1.212 -18.085 1.00 92.25 88 GLU A N 1
ATOM 697 C CA . GLU A 1 88 ? 3.236 2.502 -18.769 1.00 92.25 88 GLU A CA 1
ATOM 698 C C . GLU A 1 88 ? 4.026 3.495 -17.909 1.00 92.25 88 GLU A C 1
ATOM 700 O O . GLU A 1 88 ? 4.960 4.137 -18.387 1.00 92.25 88 GLU A O 1
ATOM 705 N N . PHE A 1 89 ? 3.718 3.564 -16.609 1.00 89.88 89 PHE A N 1
ATOM 706 C CA . PHE A 1 89 ? 4.465 4.396 -15.672 1.00 89.88 89 PHE A CA 1
ATOM 707 C C . PHE A 1 89 ? 5.950 4.019 -15.643 1.00 89.88 89 PHE A C 1
ATOM 709 O O . PHE A 1 89 ? 6.797 4.889 -15.813 1.00 89.88 89 PHE A O 1
ATOM 716 N N . PHE A 1 90 ? 6.282 2.733 -15.511 1.00 91.12 90 PHE A N 1
ATOM 717 C CA . PHE A 1 90 ? 7.672 2.270 -15.515 1.00 91.12 90 PHE A CA 1
ATOM 718 C C . PHE A 1 90 ? 8.377 2.631 -16.827 1.00 91.12 90 PHE A C 1
ATOM 720 O O . PHE A 1 90 ? 9.461 3.216 -16.796 1.00 91.12 90 PHE A O 1
ATOM 727 N N . SER A 1 91 ? 7.727 2.370 -17.962 1.00 90.38 91 SER A N 1
ATOM 728 C CA . SER A 1 91 ? 8.263 2.664 -19.297 1.00 90.38 91 SER A CA 1
ATOM 729 C C . SER A 1 91 ? 8.520 4.158 -19.499 1.00 90.38 91 SER A C 1
ATOM 731 O O . SER A 1 91 ? 9.541 4.537 -20.063 1.00 90.38 91 SER A O 1
ATOM 733 N N . SER A 1 92 ? 7.649 5.022 -18.970 1.00 89.88 92 SER A N 1
ATOM 734 C CA . SER A 1 92 ? 7.804 6.480 -19.053 1.00 89.88 92 SER A CA 1
ATOM 735 C C . SER A 1 92 ? 9.008 7.024 -18.276 1.00 89.88 92 SER A C 1
ATOM 737 O O . SER A 1 92 ? 9.445 8.148 -18.518 1.00 89.88 92 SER A O 1
ATOM 739 N N . THR A 1 93 ? 9.552 6.236 -17.346 1.00 90.06 93 THR A N 1
ATOM 740 C CA . THR A 1 93 ? 10.732 6.614 -16.559 1.00 90.06 93 THR A CA 1
ATOM 741 C C . THR A 1 93 ? 12.044 6.058 -17.104 1.00 90.06 93 THR A C 1
ATOM 743 O O . THR A 1 93 ? 13.096 6.307 -16.513 1.00 90.06 93 THR A O 1
ATOM 746 N N . LEU A 1 94 ? 12.000 5.306 -18.208 1.00 86.81 94 LEU A N 1
ATOM 747 C CA . LEU A 1 94 ? 13.203 4.809 -18.859 1.00 86.81 94 LEU A CA 1
ATOM 748 C C . LEU A 1 94 ? 14.057 5.972 -19.361 1.00 86.81 94 LEU A C 1
ATOM 750 O O . LEU A 1 94 ? 13.573 6.904 -20.009 1.00 86.81 94 LEU A O 1
ATOM 754 N N . LEU A 1 95 ? 15.353 5.894 -19.072 1.00 82.56 95 LEU A N 1
ATOM 755 C CA . LEU A 1 95 ? 16.319 6.798 -19.672 1.00 82.56 95 LEU A CA 1
ATOM 756 C C . LEU A 1 95 ? 16.416 6.495 -21.175 1.00 82.56 95 LEU A C 1
ATOM 758 O O . LEU A 1 95 ? 16.450 5.323 -21.553 1.00 82.56 95 LEU A O 1
ATOM 762 N N . PRO A 1 96 ? 16.512 7.519 -22.038 1.00 82.00 96 PRO A N 1
ATOM 763 C CA . PRO A 1 96 ? 16.840 7.317 -23.441 1.00 82.00 96 PRO A CA 1
ATOM 764 C C . PRO A 1 96 ? 18.146 6.528 -23.615 1.00 82.00 96 PRO A C 1
ATOM 766 O O . PRO A 1 96 ? 19.108 6.754 -22.876 1.00 82.00 96 PRO A O 1
ATOM 769 N N . ASP A 1 97 ? 18.223 5.696 -24.657 1.00 79.81 97 ASP A N 1
ATOM 770 C CA . ASP A 1 97 ? 19.376 4.825 -24.942 1.00 79.81 97 ASP A CA 1
ATOM 771 C C . ASP A 1 97 ? 20.723 5.558 -24.903 1.00 79.81 97 ASP A C 1
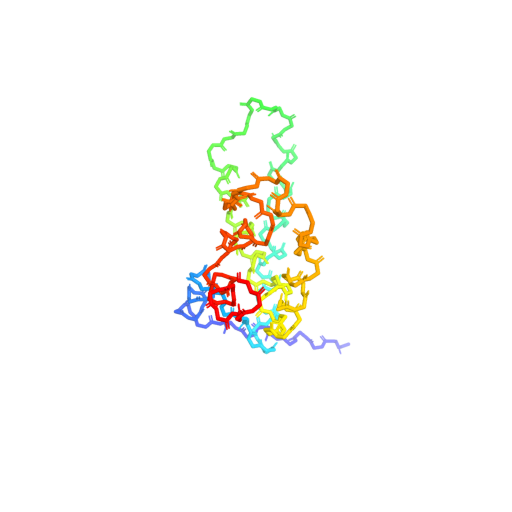ATOM 773 O O . ASP A 1 97 ? 21.707 5.045 -24.374 1.00 79.81 97 ASP A O 1
ATOM 777 N N . TRP A 1 98 ? 20.777 6.793 -25.408 1.00 78.19 98 TRP A N 1
ATOM 778 C CA . TRP A 1 98 ? 22.010 7.582 -25.425 1.00 78.19 98 TRP A CA 1
ATOM 779 C C . TRP A 1 98 ? 22.532 7.914 -24.018 1.00 78.19 98 TRP A C 1
ATOM 781 O O . TRP A 1 98 ? 23.743 7.959 -23.821 1.00 78.19 98 TRP A O 1
ATOM 791 N N . GLN A 1 99 ? 21.649 8.095 -23.029 1.00 77.94 99 GLN A N 1
ATOM 792 C CA . GLN A 1 99 ? 22.044 8.333 -21.635 1.00 77.94 99 GLN A CA 1
ATOM 793 C C . GLN A 1 99 ? 22.510 7.049 -20.947 1.00 77.94 99 GLN A C 1
ATOM 795 O O . GLN A 1 99 ? 23.406 7.093 -20.105 1.00 77.94 99 GLN A O 1
ATOM 800 N N . LEU A 1 100 ? 21.921 5.905 -21.301 1.00 76.62 100 LEU A N 1
ATOM 801 C CA . LEU A 1 100 ? 22.353 4.601 -20.793 1.00 76.62 100 LEU A CA 1
ATOM 802 C C . LEU A 1 100 ? 23.744 4.235 -21.325 1.00 76.62 100 LEU A C 1
ATOM 804 O O . LEU A 1 100 ? 24.596 3.779 -20.561 1.00 76.62 100 LEU A O 1
ATOM 808 N N . LEU A 1 101 ? 23.989 4.495 -22.612 1.00 78.00 101 LEU A N 1
ATOM 809 C CA . LEU A 1 101 ? 25.286 4.281 -23.255 1.00 78.00 101 LEU A CA 1
ATOM 810 C C . LEU A 1 101 ? 26.385 5.159 -22.641 1.00 78.00 101 LEU A C 1
ATOM 812 O O . LEU A 1 101 ? 27.473 4.654 -22.379 1.00 78.00 101 LEU A O 1
ATOM 816 N N . ASP A 1 102 ? 26.092 6.432 -22.361 1.00 81.88 102 ASP A N 1
ATOM 817 C CA . ASP A 1 102 ? 27.047 7.365 -21.742 1.00 81.88 102 ASP A CA 1
ATOM 818 C C . ASP A 1 102 ? 27.412 6.957 -20.303 1.00 81.88 102 ASP A C 1
ATOM 820 O O . ASP A 1 102 ? 28.568 7.035 -19.889 1.00 81.88 102 ASP A O 1
ATOM 824 N N . ARG A 1 103 ? 26.444 6.427 -19.541 1.00 81.19 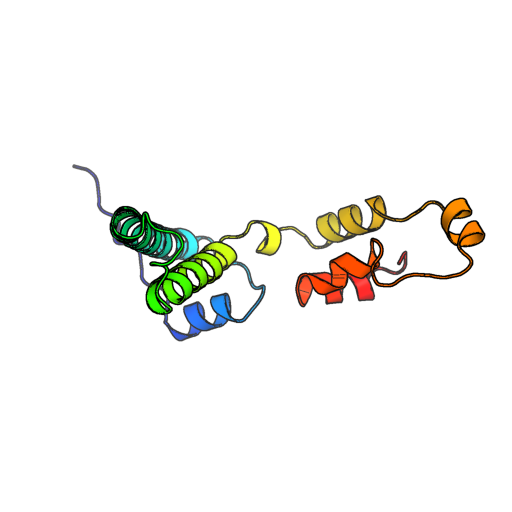103 ARG A N 1
ATOM 825 C CA . ARG A 1 103 ? 26.695 5.911 -18.185 1.00 81.19 103 ARG A CA 1
ATOM 826 C C . ARG A 1 103 ? 27.503 4.614 -18.172 1.00 81.19 103 ARG A C 1
ATOM 828 O O . ARG A 1 103 ? 28.151 4.325 -17.165 1.00 81.19 103 ARG A O 1
ATOM 835 N N . GLY A 1 104 ? 27.422 3.801 -19.227 1.00 77.56 104 GLY A N 1
ATOM 836 C CA . GLY A 1 104 ? 28.127 2.519 -19.349 1.00 77.56 104 GLY A CA 1
ATOM 837 C C . GLY A 1 104 ? 27.742 1.457 -18.306 1.00 77.56 104 GLY A C 1
ATOM 838 O O . GLY A 1 104 ? 28.368 0.399 -18.249 1.00 77.56 104 GLY A O 1
ATOM 839 N N . ARG A 1 105 ? 26.738 1.725 -17.461 1.00 79.56 105 ARG A N 1
ATOM 840 C CA . ARG A 1 105 ? 26.213 0.813 -16.438 1.00 79.56 105 ARG A CA 1
ATOM 841 C C . ARG A 1 105 ? 24.773 1.161 -16.078 1.00 79.56 105 ARG A C 1
ATOM 843 O O . ARG A 1 105 ? 24.383 2.327 -16.115 1.00 79.56 105 ARG A O 1
ATOM 850 N N . ILE A 1 106 ? 24.031 0.146 -15.651 1.00 78.62 106 ILE A N 1
ATOM 851 C CA . ILE A 1 106 ? 22.706 0.294 -15.047 1.00 78.62 106 ILE A CA 1
ATOM 852 C C . ILE A 1 106 ? 22.886 0.443 -13.533 1.00 78.62 106 ILE A C 1
ATOM 854 O O . ILE A 1 106 ? 23.532 -0.397 -12.905 1.00 78.62 106 ILE A O 1
ATOM 858 N N . ASP A 1 107 ? 22.323 1.503 -12.954 1.00 83.56 107 ASP A N 1
ATOM 859 C CA . ASP A 1 107 ? 22.196 1.653 -11.504 1.00 83.56 107 ASP A CA 1
ATOM 860 C C . ASP A 1 107 ? 20.795 1.200 -11.078 1.00 83.56 107 ASP A C 1
ATOM 862 O O . ASP A 1 107 ? 19.790 1.730 -11.549 1.00 83.56 107 ASP A O 1
ATOM 866 N N . LEU A 1 108 ? 20.715 0.206 -10.192 1.00 83.50 108 LEU A N 1
ATOM 867 C CA . LEU A 1 108 ? 19.432 -0.297 -9.689 1.00 83.50 108 LEU A CA 1
ATOM 868 C C . LEU A 1 108 ? 18.739 0.698 -8.742 1.00 83.50 108 LEU A C 1
ATOM 870 O O . LEU A 1 108 ? 17.566 0.521 -8.421 1.00 83.50 108 LEU A O 1
ATOM 874 N N . GLN A 1 109 ? 19.454 1.736 -8.297 1.00 86.88 109 GLN A N 1
ATOM 875 C CA . GLN A 1 109 ? 18.887 2.856 -7.545 1.00 86.88 109 GLN A CA 1
ATOM 876 C C . GLN A 1 109 ? 18.245 3.915 -8.450 1.00 86.88 109 GLN A C 1
ATOM 878 O O . GLN A 1 109 ? 17.517 4.774 -7.950 1.00 86.88 109 GLN A O 1
ATOM 883 N N . ASP A 1 110 ? 18.462 3.846 -9.765 1.00 85.81 110 ASP A N 1
ATOM 884 C CA . ASP A 1 110 ? 17.808 4.727 -10.725 1.00 85.81 110 ASP A CA 1
ATOM 885 C C . ASP A 1 110 ? 16.468 4.149 -11.192 1.00 85.81 110 ASP A C 1
ATOM 887 O O . ASP A 1 110 ? 16.205 2.943 -11.137 1.00 85.81 110 ASP A O 1
ATOM 891 N N . SER A 1 111 ? 15.589 5.036 -11.659 1.00 84.75 111 SER A N 1
ATOM 892 C CA . SER A 1 111 ? 14.386 4.608 -12.367 1.00 84.75 111 SER A CA 1
ATOM 893 C C . SER A 1 111 ? 14.781 3.872 -13.647 1.00 84.75 111 SER A C 1
ATOM 895 O O . SER A 1 111 ? 15.759 4.258 -14.293 1.00 84.75 111 SER A O 1
ATOM 897 N N . PRO A 1 112 ? 14.032 2.839 -14.051 1.00 87.88 112 PRO A N 1
ATOM 898 C CA . PRO A 1 112 ? 12.814 2.286 -13.432 1.00 87.88 112 PRO A CA 1
ATOM 899 C C . PRO A 1 112 ? 13.060 1.273 -12.301 1.00 87.88 112 PRO A C 1
ATOM 901 O O . PRO A 1 112 ? 12.119 0.889 -11.606 1.00 87.88 112 PRO A O 1
ATOM 904 N N . TRP A 1 113 ? 14.299 0.832 -12.083 1.00 87.88 113 TRP A N 1
ATOM 905 C CA . TRP A 1 113 ? 14.622 -0.255 -11.152 1.00 87.88 113 TRP A CA 1
ATOM 906 C C . TRP A 1 113 ? 14.315 0.079 -9.695 1.00 87.88 113 TRP A C 1
ATOM 908 O O . TRP A 1 113 ? 13.807 -0.777 -8.963 1.00 87.88 113 TRP A O 1
ATOM 918 N N . SER A 1 114 ? 14.517 1.336 -9.300 1.00 91.00 114 SER A N 1
ATOM 919 C CA . SER A 1 114 ? 14.196 1.834 -7.960 1.00 91.00 114 SER A CA 1
ATOM 920 C C . SER A 1 114 ? 12.723 1.626 -7.583 1.00 91.00 114 SER A C 1
ATOM 922 O O . SER A 1 114 ? 12.402 1.329 -6.431 1.00 91.00 114 SER A O 1
ATOM 924 N N . LEU A 1 115 ? 11.819 1.669 -8.567 1.00 89.62 115 LEU A N 1
ATOM 925 C CA . LEU A 1 115 ? 10.384 1.452 -8.380 1.00 89.62 115 LEU A CA 1
ATOM 926 C C . LEU A 1 115 ? 10.055 -0.002 -7.988 1.00 89.62 115 LEU A C 1
ATOM 928 O O . LEU A 1 115 ? 9.082 -0.262 -7.280 1.00 89.62 115 LEU A O 1
ATOM 932 N N . SER A 1 116 ? 10.897 -0.973 -8.355 1.00 89.94 116 SER A N 1
ATOM 933 C CA . SER A 1 116 ? 10.730 -2.379 -7.946 1.00 89.94 116 SER A CA 1
ATOM 934 C C . SER A 1 116 ? 10.918 -2.599 -6.431 1.00 89.94 116 SER A C 1
ATOM 936 O O . SER A 1 116 ? 10.595 -3.665 -5.888 1.00 89.94 116 SER A O 1
ATOM 938 N N . HIS A 1 117 ? 11.422 -1.591 -5.714 1.00 90.19 117 HIS A N 1
ATOM 939 C CA . HIS A 1 117 ? 11.588 -1.620 -4.264 1.00 90.19 117 HIS A CA 1
ATOM 940 C C . HIS A 1 117 ? 10.356 -1.115 -3.498 1.00 90.19 117 HIS A C 1
ATOM 942 O O . HIS A 1 117 ? 10.313 -1.276 -2.281 1.00 90.19 117 HIS A O 1
ATOM 948 N N . THR A 1 118 ? 9.330 -0.579 -4.174 1.00 89.25 118 THR A N 1
ATOM 949 C CA . THR A 1 118 ? 8.128 -0.033 -3.521 1.00 89.25 118 THR A CA 1
ATOM 950 C C . THR A 1 118 ? 7.275 -1.110 -2.844 1.00 89.25 118 THR A C 1
ATOM 952 O O . THR A 1 118 ? 6.953 -0.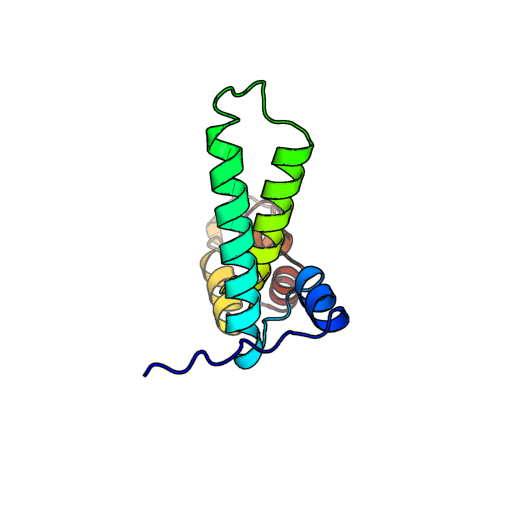994 -1.663 1.00 89.25 118 THR A O 1
ATOM 955 N N . CYS A 1 119 ? 6.886 -2.166 -3.566 1.00 88.75 119 CYS A N 1
ATOM 956 C CA . CYS A 1 119 ? 6.159 -3.308 -3.002 1.00 88.75 119 CYS A CA 1
ATOM 957 C C . CYS A 1 119 ? 6.313 -4.566 -3.874 1.00 88.75 119 CYS A C 1
ATOM 959 O O . CYS A 1 119 ? 6.809 -4.492 -4.999 1.00 88.75 119 CYS A O 1
ATOM 961 N N . SER A 1 120 ? 5.865 -5.730 -3.379 1.00 90.19 120 SER A N 1
ATOM 962 C CA . SER A 1 120 ? 5.973 -7.000 -4.120 1.00 90.19 120 SER A CA 1
ATOM 963 C C . SER A 1 120 ? 5.304 -6.942 -5.497 1.00 90.19 120 SER A C 1
ATOM 965 O O . SER A 1 120 ? 5.883 -7.398 -6.474 1.00 90.19 120 SER A O 1
ATOM 967 N N . ARG A 1 121 ? 4.139 -6.293 -5.596 1.00 92.06 121 ARG A N 1
ATOM 968 C CA . ARG A 1 121 ? 3.404 -6.143 -6.858 1.00 92.06 121 ARG A CA 1
ATOM 969 C C . ARG A 1 121 ? 4.181 -5.325 -7.893 1.00 92.06 121 ARG A C 1
ATOM 971 O O . ARG A 1 121 ? 4.202 -5.670 -9.067 1.00 92.06 121 ARG A O 1
ATOM 978 N N . TRP A 1 122 ? 4.820 -4.239 -7.462 1.00 92.62 122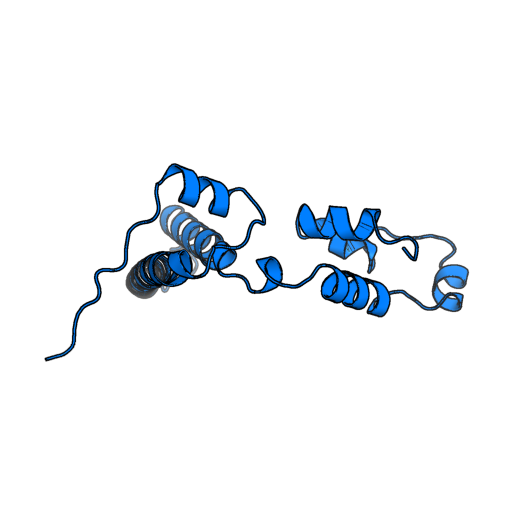 TRP A N 1
ATOM 979 C CA . TRP A 1 122 ? 5.636 -3.400 -8.344 1.00 92.62 122 TRP A CA 1
ATOM 980 C C . TRP A 1 122 ? 6.875 -4.152 -8.824 1.00 92.62 122 TRP A C 1
ATOM 982 O O . TRP A 1 122 ? 7.240 -4.053 -9.990 1.00 92.62 122 TRP A O 1
ATOM 992 N N . ARG A 1 123 ? 7.474 -4.967 -7.950 1.00 92.75 123 ARG A N 1
ATOM 993 C CA . ARG A 1 123 ? 8.576 -5.857 -8.319 1.00 92.75 123 ARG A CA 1
ATOM 994 C C . ARG A 1 123 ? 8.170 -6.893 -9.360 1.00 92.75 123 ARG A C 1
ATOM 996 O O . ARG A 1 123 ? 8.896 -7.079 -10.325 1.00 92.75 123 ARG A O 1
ATOM 1003 N N . GLU A 1 124 ? 7.033 -7.554 -9.170 1.00 92.50 124 GLU A N 1
ATOM 1004 C CA . GLU A 1 124 ? 6.515 -8.542 -10.124 1.00 92.50 124 GLU A CA 1
ATOM 1005 C C . GLU A 1 124 ? 6.283 -7.924 -11.506 1.00 92.50 124 GLU A C 1
ATOM 1007 O O . GLU A 1 124 ? 6.670 -8.512 -12.511 1.00 92.50 124 GLU A O 1
ATOM 1012 N N . ILE A 1 125 ? 5.718 -6.714 -11.555 1.00 91.75 125 ILE A N 1
ATOM 1013 C CA . ILE A 1 125 ? 5.499 -5.982 -12.808 1.00 91.75 125 ILE A CA 1
ATOM 1014 C C . ILE A 1 125 ? 6.828 -5.603 -13.464 1.00 91.75 125 ILE A C 1
ATOM 1016 O O . ILE A 1 125 ? 7.000 -5.846 -14.653 1.00 91.75 125 ILE A O 1
ATOM 1020 N N . ALA A 1 126 ? 7.779 -5.070 -12.692 1.00 90.94 126 ALA A N 1
ATOM 1021 C CA . ALA A 1 126 ? 9.101 -4.708 -13.196 1.00 90.94 126 ALA A CA 1
ATOM 1022 C C . ALA A 1 126 ? 9.829 -5.910 -13.820 1.00 90.94 126 ALA A C 1
ATOM 1024 O O . ALA A 1 126 ? 10.361 -5.820 -14.916 1.00 90.94 126 ALA A O 1
ATOM 1025 N N . LEU A 1 127 ? 9.815 -7.059 -13.138 1.00 89.62 127 LEU A N 1
ATOM 1026 C CA . LEU A 1 127 ? 10.463 -8.283 -13.619 1.00 89.62 127 LEU A CA 1
ATOM 1027 C C . LEU A 1 127 ? 9.724 -8.935 -14.797 1.00 89.62 127 LEU A C 1
ATOM 1029 O O . LEU A 1 127 ? 10.313 -9.731 -15.523 1.00 89.62 127 LEU A O 1
ATOM 1033 N N . GLY A 1 128 ? 8.432 -8.643 -14.957 1.00 89.62 128 GLY A N 1
ATOM 1034 C CA . GLY A 1 128 ? 7.597 -9.177 -16.029 1.00 89.62 128 GLY A CA 1
ATOM 1035 C C . GLY A 1 128 ? 7.550 -8.311 -17.287 1.00 89.62 128 GLY A C 1
ATOM 1036 O O . GLY A 1 128 ? 6.977 -8.755 -18.280 1.00 89.62 128 GLY A O 1
ATOM 1037 N N . LEU A 1 129 ? 8.103 -7.096 -17.260 1.00 88.69 129 LEU A N 1
ATOM 1038 C CA . LEU A 1 129 ? 8.049 -6.149 -18.369 1.00 88.69 129 LEU A CA 1
ATOM 1039 C C . LEU A 1 129 ? 9.310 -6.294 -19.246 1.00 88.69 129 LEU A C 1
ATOM 1041 O O . LEU A 1 129 ? 10.371 -5.854 -18.826 1.00 88.69 129 LEU A O 1
ATOM 1045 N N . PRO A 1 130 ? 9.233 -6.863 -20.468 1.00 83.19 130 PRO A N 1
ATOM 1046 C CA . PRO A 1 130 ? 10.426 -7.177 -21.269 1.00 83.19 130 PRO A CA 1
ATOM 1047 C C . PRO A 1 130 ? 11.197 -5.961 -21.793 1.00 83.19 130 PRO A C 1
ATOM 1049 O O . PRO A 1 130 ? 12.295 -6.113 -22.317 1.00 83.19 130 PRO A O 1
ATOM 1052 N N . SER A 1 131 ? 10.586 -4.776 -21.748 1.00 77.38 131 SER A N 1
ATOM 1053 C CA . SER A 1 131 ? 11.218 -3.514 -22.141 1.00 77.38 131 SER A CA 1
ATOM 1054 C C . SER A 1 131 ? 12.099 -2.911 -21.042 1.00 77.38 131 SER A C 1
ATOM 1056 O O . SER A 1 131 ? 12.712 -1.873 -21.283 1.00 77.38 131 SER A O 1
ATOM 1058 N N . LEU A 1 132 ? 12.119 -3.524 -19.852 1.00 76.88 132 LEU A N 1
ATOM 1059 C CA . LEU A 1 132 ? 13.040 -3.246 -18.751 1.00 76.88 132 LEU A CA 1
ATOM 1060 C C . LEU A 1 132 ? 14.220 -4.217 -18.813 1.00 76.88 132 LEU A C 1
ATOM 1062 O O . LEU A 1 132 ? 15.369 -3.732 -18.729 1.00 76.88 132 LEU A O 1
#

Organism: NCBI:txid1033252

Foldseek 3Di:
DDDPPPLDDDPPVVVVVLLVDLAADDPSCVVVLVVVLVVLVVVLVVVVVVPPDPVRCDPVSVVSVVVSVSSVSNVDCVSVDDLVVLLVVQVVQDDPPVVCVVVVDDDCCGGPNVQLPPDVSSVVSVVVRPVD